Protein AF-A0A6I7YCX2-F1 (afdb_monomer_lite)

pLDDT: mean 83.53, std 10.41, range [50.25, 93.75]

Sequence (85 aa):
MWPASGYAYATSNCNDINVKPSIAAGGGFDFVPVRTCFYPTSGSSYCNAYRDITVGTWSLAATDVKDGTRFIVQFQFSTKGSIAY

Foldseek 3Di:
DADPDDKDFDAPVFQFKKKAKADDPPDPDQWWFKKKWWDAPDDDIDIDGTDTDGHRDIDTRDGRHDGRIIMDMDTPDPIDIDIDD

Structure (mmCIF, N/CA/C/O backbone):
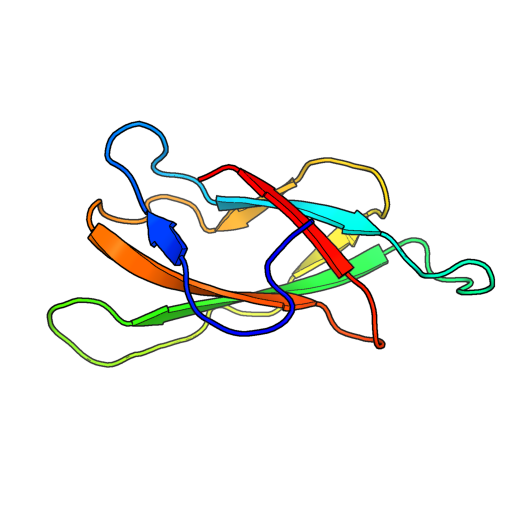data_AF-A0A6I7YCX2-F1
#
_entry.id   AF-A0A6I7YCX2-F1
#
loop_
_atom_site.group_PDB
_atom_site.id
_atom_site.type_symbol
_atom_site.label_atom_id
_atom_site.label_alt_id
_atom_site.label_comp_id
_atom_site.label_asym_id
_atom_site.label_entity_id
_atom_site.label_seq_id
_atom_site.pdbx_PDB_ins_code
_atom_site.Cartn_x
_atom_site.Cartn_y
_atom_site.Cartn_z
_atom_site.occupancy
_atom_site.B_iso_or_equiv
_atom_site.auth_seq_id
_atom_site.auth_comp_id
_atom_site.auth_asym_id
_atom_site.auth_atom_id
_atom_site.pdbx_PDB_model_num
ATOM 1 N N . MET A 1 1 ? -2.812 12.141 -6.778 1.00 60.28 1 MET A N 1
ATOM 2 C CA . MET A 1 1 ? -1.548 11.724 -6.135 1.00 60.28 1 MET A CA 1
ATOM 3 C C . MET A 1 1 ? -1.853 11.414 -4.683 1.00 60.28 1 MET A C 1
ATOM 5 O O . MET A 1 1 ? -2.537 12.212 -4.054 1.00 60.28 1 MET A O 1
ATOM 9 N N . TRP A 1 2 ? -1.416 10.256 -4.189 1.00 68.00 2 TRP A N 1
ATOM 10 C CA . TRP A 1 2 ? -1.542 9.866 -2.786 1.00 68.00 2 TRP A CA 1
ATOM 11 C C . TRP A 1 2 ? -0.963 10.961 -1.886 1.00 68.00 2 TRP A C 1
ATOM 13 O O . TRP A 1 2 ? 0.099 11.496 -2.231 1.00 68.00 2 TRP A O 1
ATOM 23 N N . PRO A 1 3 ? -1.647 11.342 -0.794 1.00 58.22 3 PRO A N 1
ATOM 24 C CA . PRO A 1 3 ? -1.213 12.448 0.039 1.00 58.22 3 PRO A CA 1
ATOM 25 C C . PRO A 1 3 ? 0.229 12.254 0.515 1.00 58.22 3 PRO A C 1
ATOM 27 O O . PRO A 1 3 ? 0.634 11.168 0.924 1.00 58.22 3 PRO A O 1
ATOM 30 N N . ALA A 1 4 ? 1.007 13.336 0.451 1.00 56.41 4 ALA A N 1
ATOM 31 C CA . ALA A 1 4 ? 2.395 13.356 0.911 1.00 56.41 4 ALA A CA 1
ATOM 32 C C . ALA A 1 4 ? 2.510 13.134 2.433 1.00 56.41 4 ALA A C 1
ATOM 34 O O . ALA A 1 4 ? 3.568 12.742 2.919 1.00 56.41 4 ALA A O 1
ATOM 35 N N . SER A 1 5 ? 1.423 13.374 3.171 1.00 59.47 5 SER A N 1
ATOM 36 C CA . SER A 1 5 ? 1.289 13.138 4.604 1.00 59.47 5 SER A CA 1
ATOM 37 C C . SER A 1 5 ? -0.176 12.860 4.965 1.00 59.47 5 SER A C 1
ATOM 39 O O . SER A 1 5 ? -1.087 13.443 4.381 1.00 59.47 5 SER A O 1
ATOM 41 N N . GLY A 1 6 ? -0.410 11.971 5.934 1.00 75.06 6 GLY A N 1
ATOM 42 C CA . GLY A 1 6 ? -1.747 11.658 6.450 1.00 75.06 6 GLY A CA 1
ATOM 43 C C . GLY A 1 6 ? -2.229 10.237 6.150 1.00 75.06 6 GLY A C 1
ATOM 44 O O . GLY A 1 6 ? -1.454 9.371 5.748 1.00 75.06 6 GLY A O 1
ATOM 45 N N . TYR A 1 7 ? -3.519 10.012 6.396 1.00 85.12 7 TYR A N 1
ATOM 46 C CA . TYR A 1 7 ? -4.202 8.725 6.271 1.00 85.12 7 TYR A CA 1
ATOM 47 C C . TYR A 1 7 ? -5.409 8.855 5.345 1.00 85.12 7 TYR A C 1
ATOM 49 O O . TYR A 1 7 ? -5.965 9.942 5.192 1.00 85.12 7 TYR A O 1
ATOM 57 N N . ALA A 1 8 ? -5.844 7.727 4.800 1.00 88.19 8 ALA A N 1
ATOM 58 C CA . ALA A 1 8 ? -7.136 7.570 4.149 1.00 88.19 8 ALA A CA 1
ATOM 59 C C . ALA A 1 8 ? -8.046 6.654 4.975 1.00 88.19 8 ALA A C 1
ATOM 61 O O . ALA A 1 8 ? -7.576 5.975 5.890 1.00 88.19 8 ALA A O 1
ATOM 62 N N . TYR A 1 9 ? -9.330 6.616 4.627 1.00 88.62 9 TYR A N 1
ATOM 63 C CA . TYR A 1 9 ? -10.311 5.702 5.209 1.00 88.62 9 TYR A CA 1
ATOM 64 C C . TYR A 1 9 ? -10.921 4.857 4.104 1.00 88.62 9 TYR A C 1
ATOM 66 O O . TYR A 1 9 ? -11.441 5.422 3.150 1.00 88.62 9 TYR A O 1
ATOM 74 N N . ALA A 1 10 ? -10.871 3.534 4.234 1.00 87.31 10 ALA A N 1
ATOM 75 C CA . ALA A 1 10 ? -11.588 2.652 3.319 1.00 87.31 10 ALA A CA 1
ATOM 76 C C . ALA A 1 10 ? -13.078 3.005 3.336 1.00 87.31 10 ALA A C 1
ATOM 78 O O . ALA A 1 10 ? -13.624 3.282 4.408 1.00 87.31 10 ALA A O 1
ATOM 79 N N . THR A 1 11 ? -13.702 3.027 2.162 1.00 83.19 11 THR A N 1
ATOM 80 C CA . THR A 1 11 ? -15.122 3.351 2.021 1.00 83.19 11 THR A CA 1
ATOM 81 C C . THR A 1 11 ? -15.919 2.104 1.663 1.00 83.19 11 THR A C 1
ATOM 83 O O . THR A 1 11 ? -15.413 1.195 1.010 1.00 83.19 11 THR A O 1
ATOM 86 N N . SER A 1 12 ? -17.204 2.082 2.009 1.00 79.44 12 SER A N 1
ATOM 87 C CA . SER A 1 12 ? -18.133 1.000 1.648 1.00 79.44 12 SER A CA 1
ATOM 88 C C . SER A 1 12 ? -18.269 0.746 0.139 1.00 79.44 12 SER A C 1
ATOM 90 O O . SER A 1 12 ? -18.809 -0.284 -0.257 1.00 79.44 12 SER A O 1
ATOM 92 N N . ASN A 1 13 ? -17.766 1.653 -0.704 1.00 75.75 13 ASN A N 1
ATOM 93 C CA . ASN A 1 13 ? -17.784 1.513 -2.157 1.00 75.75 13 ASN A CA 1
ATOM 94 C C . ASN A 1 13 ? -16.587 0.724 -2.714 1.00 75.75 13 ASN A C 1
ATOM 96 O O . ASN A 1 13 ? -16.676 0.227 -3.836 1.00 75.75 13 ASN A O 1
ATOM 100 N N . CYS A 1 14 ? -15.490 0.587 -1.960 1.00 69.88 14 CYS A N 1
ATOM 101 C CA . CYS A 1 14 ? -14.293 -0.129 -2.397 1.00 69.88 14 CYS A CA 1
ATOM 102 C C . CYS A 1 14 ? -13.678 -0.909 -1.226 1.00 69.88 14 CYS A C 1
ATOM 104 O O . CYS A 1 14 ? -12.952 -0.367 -0.395 1.00 69.88 14 CYS A O 1
ATOM 106 N N . ASN A 1 15 ? -13.898 -2.222 -1.216 1.00 83.19 15 ASN A N 1
ATOM 107 C CA . ASN A 1 15 ? -13.244 -3.120 -0.257 1.00 83.19 15 ASN A CA 1
ATOM 108 C C . ASN A 1 15 ? -11.760 -3.371 -0.596 1.00 83.19 15 ASN A C 1
ATOM 110 O O . ASN A 1 15 ? -11.035 -3.969 0.195 1.00 83.19 15 ASN A O 1
ATOM 114 N N . ASP A 1 16 ? -11.293 -2.911 -1.759 1.00 89.00 16 ASP A N 1
ATOM 115 C CA . ASP A 1 16 ? -9.923 -3.095 -2.230 1.00 89.00 16 ASP A CA 1
ATOM 116 C C . ASP A 1 16 ? -9.168 -1.771 -2.293 1.00 89.00 16 ASP A C 1
ATOM 118 O O . ASP A 1 16 ? -9.685 -0.756 -2.759 1.00 89.00 16 ASP A O 1
ATOM 122 N N . ILE A 1 17 ? -7.892 -1.809 -1.913 1.00 89.44 17 ILE A N 1
ATOM 123 C CA . ILE A 1 17 ? -6.957 -0.703 -2.101 1.00 89.44 17 ILE A CA 1
ATOM 124 C C . ILE A 1 17 ? -6.130 -1.006 -3.344 1.00 89.44 17 ILE A C 1
ATOM 126 O O . ILE A 1 17 ? -5.224 -1.846 -3.323 1.00 89.44 17 ILE A O 1
ATOM 130 N N . ASN A 1 18 ? -6.419 -0.285 -4.421 1.00 90.62 18 ASN A N 1
ATOM 131 C CA . ASN A 1 18 ? -5.667 -0.348 -5.666 1.00 90.62 18 ASN A CA 1
ATOM 132 C C . ASN A 1 18 ? -4.687 0.814 -5.743 1.00 90.62 18 ASN A C 1
ATOM 134 O O . ASN A 1 18 ? -5.011 1.936 -5.360 1.00 90.62 18 ASN A O 1
ATOM 138 N N . VAL A 1 19 ? -3.490 0.564 -6.264 1.00 91.06 19 VAL A N 1
ATOM 139 C CA . VAL A 1 19 ? -2.435 1.573 -6.382 1.00 91.06 19 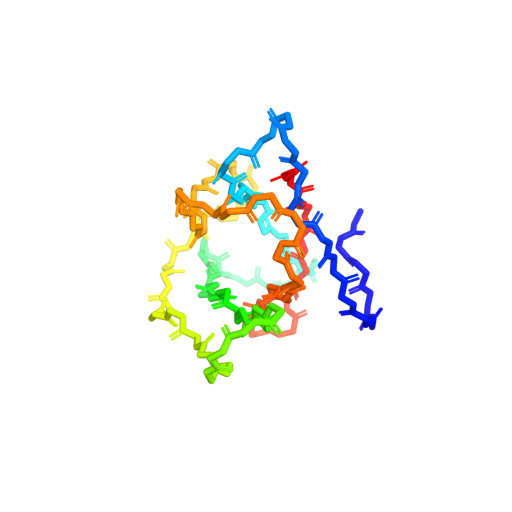VAL A CA 1
ATOM 140 C C . VAL A 1 19 ? -1.826 1.566 -7.771 1.00 91.06 19 VAL A C 1
ATOM 142 O O . VAL A 1 19 ? -1.768 0.538 -8.439 1.00 91.06 19 VAL A O 1
ATOM 145 N N . LYS A 1 20 ? -1.347 2.733 -8.188 1.00 89.75 20 LYS A N 1
ATOM 146 C CA . LYS A 1 20 ? -0.584 2.946 -9.412 1.00 89.75 20 LYS A CA 1
ATOM 147 C C . LYS A 1 20 ? 0.673 3.735 -9.065 1.00 89.75 20 LYS A C 1
ATOM 149 O O . LYS A 1 20 ? 0.605 4.969 -8.999 1.00 89.75 20 LYS A O 1
ATOM 154 N N . PRO A 1 21 ? 1.796 3.057 -8.776 1.00 87.44 21 PRO A N 1
ATOM 155 C CA . PRO A 1 21 ? 3.053 3.718 -8.472 1.00 87.44 21 PRO A CA 1
ATOM 156 C C . PRO A 1 21 ? 3.585 4.497 -9.677 1.00 87.44 21 PRO A C 1
ATOM 158 O O . PRO A 1 21 ? 3.370 4.141 -10.835 1.00 87.44 21 PRO A O 1
ATOM 161 N N . SER A 1 22 ? 4.317 5.557 -9.378 1.00 83.75 22 SER A N 1
ATOM 162 C CA . SER A 1 22 ? 5.020 6.435 -10.302 1.00 83.75 22 SER A CA 1
ATOM 163 C C . SER A 1 22 ? 6.398 6.750 -9.724 1.00 83.75 22 SER A C 1
ATOM 165 O O . SER A 1 22 ? 6.523 7.222 -8.588 1.00 83.75 22 SER A O 1
ATOM 167 N N . ILE A 1 23 ? 7.429 6.508 -10.517 1.00 76.75 23 ILE A N 1
ATOM 168 C CA . ILE A 1 23 ? 8.801 6.938 -10.243 1.00 76.75 23 ILE A CA 1
ATOM 169 C C . ILE A 1 23 ? 8.974 8.403 -10.657 1.00 76.75 23 ILE A C 1
ATOM 171 O O . ILE A 1 23 ? 8.340 8.874 -11.603 1.00 76.75 23 ILE A O 1
ATOM 175 N N . ALA A 1 24 ? 9.829 9.137 -9.945 1.00 65.88 24 ALA A N 1
ATOM 176 C CA . ALA A 1 24 ? 10.282 10.438 -10.425 1.00 65.88 24 ALA A CA 1
ATOM 177 C C . ALA A 1 24 ? 11.106 10.254 -11.713 1.00 65.88 24 ALA A C 1
ATOM 179 O O . ALA A 1 24 ? 11.762 9.224 -11.889 1.00 65.88 24 ALA A O 1
ATOM 180 N N . ALA A 1 25 ? 11.073 11.246 -12.607 1.00 50.25 25 ALA A N 1
ATOM 181 C CA . ALA A 1 25 ? 11.869 11.229 -13.832 1.00 50.25 25 ALA A CA 1
ATOM 182 C C . ALA A 1 25 ? 13.353 10.969 -13.497 1.00 50.25 25 ALA A C 1
ATOM 184 O O . ALA A 1 25 ? 13.932 11.686 -12.684 1.00 50.25 25 ALA A O 1
ATOM 185 N N . GLY A 1 26 ? 13.936 9.920 -14.091 1.00 54.84 26 GLY A N 1
ATOM 186 C CA . GLY A 1 26 ? 15.311 9.470 -13.826 1.00 54.84 26 GLY A CA 1
ATOM 187 C C . GLY A 1 26 ? 15.449 8.249 -12.903 1.00 54.84 26 GLY A C 1
ATOM 188 O O . GLY A 1 26 ?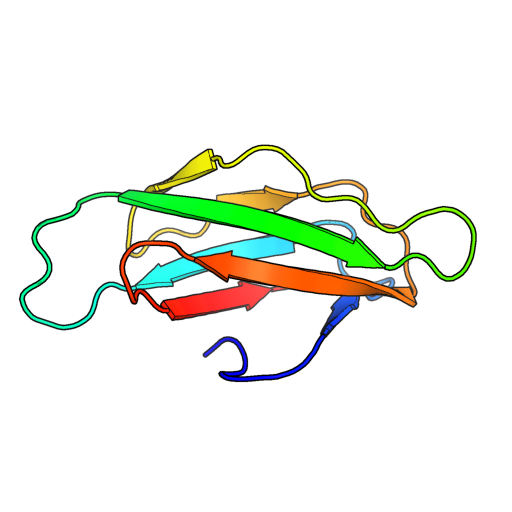 16.558 7.750 -12.737 1.00 54.84 26 GLY A O 1
ATOM 189 N N . GLY A 1 27 ? 14.357 7.732 -12.326 1.00 60.97 27 GLY A N 1
ATOM 190 C CA . GLY A 1 27 ? 14.354 6.423 -11.661 1.00 60.97 27 GLY A CA 1
ATOM 191 C C . GLY A 1 27 ? 14.334 5.284 -12.685 1.00 60.97 27 GLY A C 1
ATOM 192 O O . GLY A 1 27 ? 13.486 5.273 -13.564 1.00 60.97 27 GLY A O 1
ATOM 193 N N . GLY A 1 28 ? 15.258 4.329 -12.598 1.00 67.50 28 GLY A N 1
ATOM 194 C CA . GLY A 1 28 ? 15.359 3.196 -13.532 1.00 67.50 28 GLY A CA 1
ATOM 195 C C . GLY A 1 28 ? 14.646 1.921 -13.070 1.00 67.50 28 GLY A C 1
ATOM 196 O O . GLY A 1 28 ? 15.092 0.835 -13.420 1.00 67.50 28 GLY A O 1
ATOM 197 N N . PHE A 1 29 ? 13.620 2.025 -12.220 1.00 75.31 29 PHE A N 1
ATOM 198 C CA . PHE A 1 29 ? 12.942 0.854 -11.655 1.00 75.31 29 PHE A CA 1
ATOM 199 C C . PHE A 1 29 ? 11.631 0.566 -12.386 1.00 75.31 29 PHE A C 1
ATOM 201 O O . PHE A 1 29 ? 10.769 1.440 -12.476 1.00 75.31 29 PHE A O 1
ATOM 208 N N . ASP A 1 30 ? 11.454 -0.680 -12.821 1.00 85.56 30 ASP A N 1
ATOM 209 C CA . ASP A 1 30 ? 10.209 -1.150 -13.443 1.00 85.56 30 ASP A CA 1
ATOM 210 C C . ASP A 1 30 ? 9.108 -1.439 -12.410 1.00 85.56 30 ASP A C 1
ATOM 212 O O . ASP A 1 30 ? 7.926 -1.535 -12.748 1.00 85.56 30 ASP A O 1
ATOM 216 N N . PHE A 1 31 ? 9.478 -1.556 -11.132 1.00 86.75 31 PHE A N 1
ATOM 217 C CA . PHE A 1 31 ? 8.579 -1.875 -10.029 1.00 86.75 3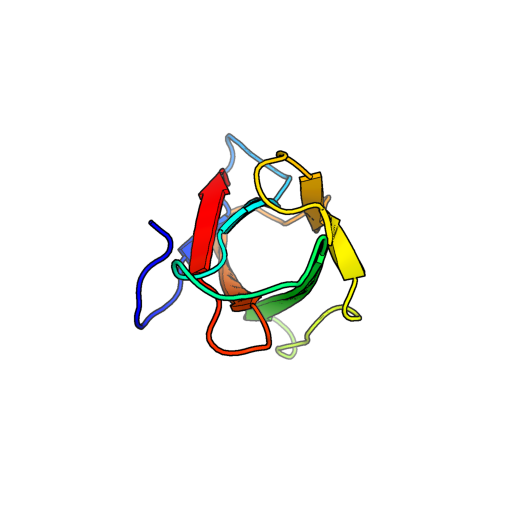1 PHE A CA 1
ATOM 218 C C . PHE A 1 31 ? 8.845 -1.011 -8.794 1.00 86.75 31 PHE A C 1
ATOM 220 O O . PHE A 1 31 ? 9.938 -0.489 -8.580 1.00 86.75 31 PHE A O 1
ATOM 227 N N . VAL A 1 32 ? 7.815 -0.880 -7.961 1.00 88.50 32 VAL A N 1
ATOM 228 C CA . VAL A 1 32 ? 7.871 -0.207 -6.664 1.00 88.50 32 VAL A CA 1
ATOM 229 C C . VAL A 1 32 ? 7.356 -1.162 -5.592 1.00 88.50 32 VAL A C 1
ATOM 231 O O . VAL A 1 32 ? 6.204 -1.592 -5.690 1.00 88.50 32 VAL A O 1
ATOM 234 N N . PRO A 1 33 ? 8.146 -1.449 -4.544 1.00 90.56 33 PRO A N 1
ATOM 235 C CA . PRO A 1 33 ? 7.652 -2.143 -3.368 1.00 90.56 33 PRO A CA 1
ATOM 236 C C . PRO A 1 33 ? 6.624 -1.269 -2.648 1.00 90.56 33 PRO A C 1
ATOM 238 O O . PRO A 1 33 ? 6.927 -0.157 -2.194 1.00 90.56 33 PRO A O 1
ATOM 241 N N . VAL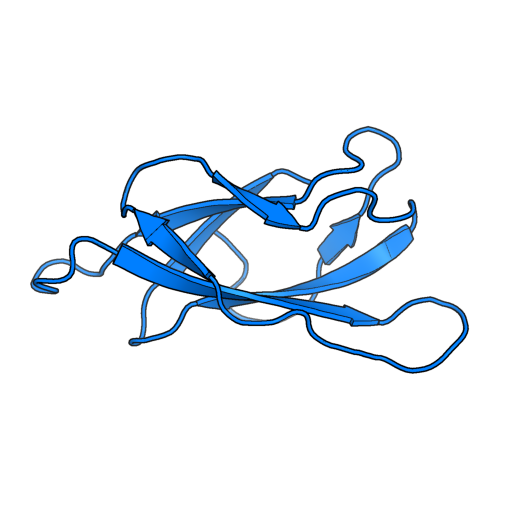 A 1 34 ? 5.407 -1.787 -2.524 1.00 90.50 34 VAL A N 1
ATOM 242 C CA . VAL A 1 34 ? 4.2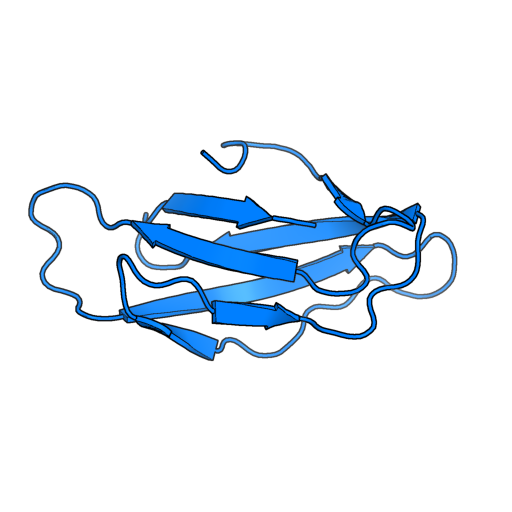88 -1.140 -1.842 1.00 90.50 34 VAL A CA 1
ATOM 243 C C . VAL A 1 34 ? 3.814 -2.003 -0.683 1.00 90.50 34 VAL A C 1
ATOM 245 O O . VAL A 1 34 ? 3.701 -3.218 -0.815 1.00 90.50 34 VAL A O 1
ATOM 248 N N . ARG A 1 35 ? 3.501 -1.373 0.450 1.00 93.19 35 ARG A N 1
ATOM 249 C CA . ARG A 1 35 ? 2.729 -2.007 1.526 1.00 93.19 35 ARG A CA 1
ATOM 250 C C . ARG A 1 35 ? 1.640 -1.083 2.041 1.00 93.19 35 ARG A C 1
ATOM 252 O O . ARG A 1 35 ? 1.765 0.141 1.974 1.00 93.19 35 ARG A O 1
ATOM 259 N N . THR A 1 36 ? 0.627 -1.682 2.638 1.00 93.06 36 THR A N 1
ATOM 260 C CA . THR A 1 36 ? -0.484 -1.009 3.299 1.00 93.06 36 THR A CA 1
ATOM 261 C C . THR A 1 36 ? -0.396 -1.251 4.800 1.00 93.06 36 THR A C 1
ATOM 263 O O . THR A 1 36 ? -0.270 -2.393 5.244 1.00 93.06 36 THR A O 1
ATOM 266 N N . CYS A 1 37 ? -0.473 -0.180 5.585 1.00 92.88 37 CYS A N 1
ATOM 267 C CA . CYS A 1 37 ? -0.572 -0.243 7.038 1.00 92.88 37 CYS A CA 1
ATOM 268 C C . CYS A 1 37 ? -1.963 0.200 7.481 1.00 92.88 37 CYS A C 1
ATOM 270 O O . CYS A 1 37 ? -2.405 1.300 7.150 1.00 92.88 37 CYS A O 1
ATOM 272 N N . PHE A 1 38 ? -2.627 -0.661 8.241 1.00 93.00 38 PHE A N 1
ATOM 273 C CA . PHE A 1 38 ? -3.983 -0.505 8.736 1.00 93.00 38 PHE A CA 1
ATOM 274 C C . PHE A 1 38 ? -3.988 -0.055 10.191 1.00 93.00 38 PHE A C 1
ATOM 276 O O . PHE A 1 38 ? -3.203 -0.517 11.018 1.00 93.00 38 PHE A O 1
ATOM 283 N N . TYR A 1 39 ? -4.932 0.823 10.494 1.00 91.94 39 TYR A N 1
ATOM 284 C CA . TYR A 1 39 ? -5.221 1.378 11.807 1.00 91.94 39 TYR A CA 1
ATOM 285 C C . TYR A 1 39 ? -6.722 1.188 12.048 1.00 91.94 39 TYR A C 1
ATOM 287 O O . TYR A 1 39 ? -7.494 2.138 11.892 1.00 91.94 39 TYR A O 1
ATOM 295 N N . PRO A 1 40 ? -7.158 -0.051 12.329 1.00 84.94 40 PRO A N 1
ATOM 296 C CA . PRO A 1 40 ? -8.568 -0.341 12.542 1.00 84.94 40 PRO A CA 1
ATOM 297 C C . PRO A 1 40 ? -9.095 0.402 13.777 1.00 84.94 40 PRO A C 1
ATOM 299 O O . PRO A 1 40 ? -8.338 0.761 14.680 1.00 84.94 40 PRO A O 1
ATOM 302 N N . THR A 1 41 ? -10.408 0.628 13.823 1.00 84.75 41 THR A N 1
ATOM 303 C CA . THR A 1 41 ? -11.083 1.257 14.973 1.00 84.75 41 THR A CA 1
ATOM 304 C C . THR A 1 41 ? -11.025 0.391 16.234 1.00 84.75 41 THR A C 1
ATOM 306 O O . THR A 1 41 ? -11.142 0.910 17.342 1.00 84.75 41 THR A O 1
ATOM 309 N N . SER A 1 42 ? -10.810 -0.916 16.076 1.00 83.12 42 SER A N 1
ATOM 310 C CA . SER A 1 42 ? -10.575 -1.875 17.151 1.00 83.12 42 SER A CA 1
ATOM 311 C C . SER A 1 42 ? -9.465 -2.862 16.775 1.00 83.12 42 SER A C 1
ATOM 313 O O . SER A 1 42 ? -9.303 -3.232 15.612 1.00 83.12 42 SER A O 1
ATOM 315 N N . GLY A 1 43 ? -8.692 -3.295 17.773 1.00 84.94 43 GLY A N 1
ATOM 316 C CA . GLY A 1 43 ? -7.510 -4.136 17.577 1.00 84.94 43 GLY A CA 1
ATOM 317 C C . GLY A 1 43 ? -6.220 -3.336 17.375 1.00 84.94 43 GLY A C 1
ATOM 318 O O . GLY A 1 43 ? -6.185 -2.114 17.514 1.00 84.94 43 GLY A O 1
ATOM 319 N N . SER A 1 44 ? -5.129 -4.046 17.095 1.00 88.81 44 SER A N 1
ATOM 320 C CA . SER A 1 44 ? -3.811 -3.442 16.888 1.00 88.81 44 SER A CA 1
ATOM 321 C C . SER A 1 44 ? -3.630 -2.989 15.442 1.00 88.81 44 SER A C 1
ATOM 323 O O . SER A 1 44 ? -4.108 -3.640 14.515 1.00 88.81 44 SER A O 1
ATOM 325 N N . SER A 1 45 ? -2.892 -1.897 15.234 1.00 92.06 45 SER A N 1
ATOM 326 C CA . SER A 1 45 ? -2.435 -1.521 13.895 1.00 92.06 45 SER A CA 1
ATOM 327 C C . SER A 1 45 ? -1.418 -2.530 13.370 1.00 92.06 45 SER A C 1
ATOM 329 O O . SER A 1 45 ? -0.550 -2.977 14.121 1.00 92.06 45 SER A O 1
ATOM 331 N N . TYR A 1 46 ? -1.479 -2.836 12.080 1.00 93.31 46 TYR A N 1
ATOM 332 C CA . TYR A 1 46 ? -0.577 -3.784 11.431 1.00 93.31 46 TYR A CA 1
ATOM 333 C C . TYR A 1 46 ? -0.332 -3.383 9.979 1.00 93.31 46 TYR A C 1
ATOM 335 O O . TYR A 1 46 ? -1.131 -2.667 9.382 1.00 93.31 46 TYR A O 1
ATOM 343 N N . CYS A 1 47 ? 0.766 -3.855 9.394 1.00 93.12 47 CYS A N 1
ATOM 344 C CA . CYS A 1 47 ? 1.039 -3.695 7.969 1.00 93.12 47 CYS A CA 1
ATOM 345 C C . CYS A 1 47 ? 1.047 -5.056 7.287 1.00 93.12 47 CYS A C 1
ATOM 347 O O . CYS A 1 47 ? 1.477 -6.044 7.883 1.00 93.12 47 CYS A O 1
ATOM 349 N N . ASN A 1 48 ? 0.616 -5.101 6.031 1.00 93.75 48 ASN A N 1
ATOM 350 C CA . ASN A 1 48 ? 0.871 -6.268 5.200 1.00 93.75 48 ASN A CA 1
ATOM 351 C C . ASN A 1 48 ? 2.343 -6.306 4.741 1.00 93.75 48 ASN A C 1
ATOM 353 O O . ASN A 1 48 ? 3.121 -5.366 4.951 1.00 93.75 48 ASN A O 1
ATOM 357 N N . ALA A 1 49 ? 2.733 -7.431 4.142 1.00 93.31 49 ALA A N 1
ATOM 358 C CA . ALA A 1 49 ? 4.036 -7.562 3.506 1.00 93.31 49 ALA A CA 1
ATOM 359 C C . ALA A 1 49 ? 4.148 -6.626 2.293 1.00 93.31 49 ALA A C 1
ATOM 361 O O . ALA A 1 49 ? 3.151 -6.328 1.633 1.00 93.31 49 ALA A O 1
ATOM 362 N N . TYR A 1 50 ? 5.375 -6.199 1.988 1.00 91.19 50 TYR A N 1
ATOM 363 C CA . TYR A 1 50 ? 5.652 -5.487 0.746 1.00 91.19 50 TYR A CA 1
ATOM 364 C C . TYR A 1 50 ? 5.347 -6.367 -0.465 1.00 91.19 50 TYR A C 1
ATOM 366 O O . TYR A 1 50 ? 5.574 -7.577 -0.445 1.00 91.19 50 TYR A O 1
ATOM 374 N N . ARG A 1 51 ? 4.849 -5.734 -1.524 1.00 90.69 51 ARG A N 1
ATOM 375 C CA . ARG A 1 51 ? 4.600 -6.350 -2.825 1.00 90.69 51 ARG A CA 1
ATOM 376 C C . ARG A 1 51 ? 5.156 -5.442 -3.906 1.00 90.69 51 ARG A C 1
ATOM 378 O O . ARG A 1 51 ? 4.935 -4.232 -3.857 1.00 90.69 51 ARG A O 1
ATOM 385 N N . ASP A 1 52 ? 5.843 -6.025 -4.873 1.00 91.50 52 ASP A N 1
ATOM 386 C CA . ASP A 1 52 ? 6.366 -5.281 -6.011 1.00 91.50 52 ASP A CA 1
ATOM 387 C C . ASP A 1 52 ? 5.244 -5.022 -7.011 1.00 91.50 52 ASP A C 1
ATOM 389 O O . ASP A 1 52 ? 4.592 -5.949 -7.494 1.00 91.50 52 ASP A O 1
ATOM 393 N N . ILE A 1 53 ? 4.993 -3.745 -7.287 1.00 89.81 53 ILE A N 1
ATOM 394 C CA . ILE A 1 53 ? 3.960 -3.308 -8.221 1.00 89.81 53 ILE A CA 1
ATOM 395 C C . ILE A 1 53 ? 4.622 -2.603 -9.393 1.00 89.81 53 ILE A C 1
ATOM 397 O O . ILE A 1 53 ? 5.374 -1.644 -9.203 1.00 89.81 53 ILE A O 1
ATOM 401 N N . THR A 1 54 ? 4.316 -3.064 -10.605 1.00 90.31 54 THR A N 1
ATOM 402 C CA . THR A 1 54 ? 4.834 -2.477 -11.838 1.00 90.31 54 THR A CA 1
ATOM 403 C C . THR A 1 54 ? 4.421 -1.013 -11.952 1.00 90.31 54 THR A C 1
ATOM 405 O O . THR A 1 54 ? 3.244 -0.651 -11.832 1.00 90.31 54 THR A O 1
ATOM 408 N N . VAL A 1 55 ? 5.408 -0.157 -12.198 1.00 87.88 55 VAL A N 1
ATOM 409 C CA . VAL A 1 55 ? 5.219 1.284 -12.364 1.00 87.88 55 VAL A CA 1
ATOM 410 C C . VAL A 1 55 ? 4.197 1.560 -13.464 1.00 87.88 55 VAL A C 1
ATOM 412 O O . VAL A 1 55 ? 4.202 0.937 -14.520 1.00 87.88 55 VAL A O 1
ATOM 415 N N . GLY A 1 56 ? 3.312 2.532 -13.236 1.00 86.25 56 GLY A N 1
ATOM 416 C CA . GLY A 1 56 ? 2.373 2.976 -14.263 1.00 86.25 56 GLY A CA 1
ATOM 417 C C . GLY A 1 56 ? 1.237 1.993 -14.554 1.00 86.25 56 GLY A C 1
ATOM 418 O O . GLY A 1 56 ? 0.443 2.254 -15.461 1.00 86.25 56 GLY A O 1
ATOM 419 N N . THR A 1 57 ? 1.087 0.933 -13.757 1.00 88.25 57 THR A N 1
ATOM 420 C CA . THR A 1 57 ? -0.033 -0.014 -13.835 1.00 88.25 57 THR A CA 1
ATOM 421 C C . THR A 1 57 ? -0.844 0.004 -12.543 1.00 88.25 57 THR A C 1
ATOM 423 O O . THR A 1 57 ? -0.300 0.245 -11.468 1.00 88.25 57 THR A O 1
ATOM 426 N N . TRP A 1 58 ? -2.161 -0.178 -12.651 1.00 90.06 58 TRP A N 1
ATOM 427 C CA . TRP A 1 58 ? -3.006 -0.364 -11.473 1.00 90.06 58 TRP A CA 1
ATOM 428 C C . TRP A 1 58 ? -2.851 -1.795 -10.966 1.00 90.06 58 TRP A C 1
ATOM 430 O O . TRP A 1 58 ? -2.888 -2.739 -11.752 1.00 90.06 58 TRP A O 1
ATOM 440 N N . SER A 1 59 ? -2.668 -1.961 -9.662 1.00 91.31 59 SER A N 1
ATOM 441 C CA . SER A 1 59 ? -2.583 -3.275 -9.024 1.00 91.31 59 SER A CA 1
ATOM 442 C C . SER A 1 59 ? -3.079 -3.230 -7.584 1.00 91.31 59 SER A C 1
ATOM 444 O O . SER A 1 59 ? -3.109 -2.177 -6.944 1.00 91.31 59 SER A O 1
ATOM 446 N N . LEU A 1 60 ? -3.435 -4.404 -7.074 1.00 91.94 60 LEU A N 1
ATOM 447 C CA . LEU A 1 60 ? -3.963 -4.600 -5.732 1.00 91.94 60 LEU A CA 1
ATOM 448 C C . LEU A 1 60 ? -2.854 -4.477 -4.674 1.00 91.94 60 LEU A C 1
ATOM 450 O O . LEU A 1 60 ? -1.940 -5.302 -4.621 1.00 91.94 60 LEU A O 1
ATOM 454 N N . ALA A 1 61 ? -2.959 -3.484 -3.790 1.00 91.12 61 ALA A N 1
ATOM 455 C CA . ALA A 1 61 ? -2.088 -3.354 -2.620 1.00 91.12 61 ALA A CA 1
ATOM 456 C C . ALA A 1 61 ? -2.658 -4.090 -1.398 1.00 91.12 61 ALA A C 1
ATOM 458 O O . ALA A 1 61 ? -1.902 -4.656 -0.606 1.00 91.12 61 ALA A O 1
ATOM 459 N N . ALA A 1 62 ? -3.983 -4.102 -1.246 1.00 91.12 62 ALA A N 1
ATOM 460 C CA . ALA A 1 62 ? -4.697 -4.884 -0.242 1.00 91.12 62 ALA A CA 1
ATOM 461 C C . ALA A 1 62 ? -6.152 -5.127 -0.659 1.00 91.12 62 ALA A C 1
ATOM 463 O O . ALA A 1 62 ? -6.702 -4.333 -1.414 1.00 91.12 62 ALA A O 1
ATOM 464 N N . THR A 1 63 ? -6.756 -6.192 -0.138 1.00 91.69 63 THR A N 1
ATOM 465 C CA . THR A 1 63 ? -8.142 -6.603 -0.412 1.00 91.69 63 THR A CA 1
ATOM 466 C C . THR A 1 63 ? -8.897 -6.848 0.889 1.00 91.69 63 THR A C 1
ATOM 468 O O . THR A 1 63 ? -8.264 -6.931 1.948 1.00 91.69 63 THR A O 1
ATOM 471 N N . ASP A 1 64 ? -10.224 -6.940 0.802 1.00 86.62 64 ASP A N 1
ATOM 472 C CA . ASP A 1 64 ? -11.145 -7.179 1.920 1.00 86.62 64 ASP A CA 1
ATOM 473 C C . ASP A 1 64 ? -10.967 -6.197 3.093 1.00 86.62 64 ASP A C 1
ATOM 475 O O . ASP A 1 64 ? -11.080 -6.535 4.277 1.00 86.62 64 ASP A O 1
ATOM 479 N N . VAL A 1 65 ? -10.665 -4.942 2.769 1.00 87.38 65 VAL A N 1
ATOM 480 C CA . VAL A 1 65 ? -10.501 -3.866 3.739 1.00 87.38 65 VAL A CA 1
ATOM 481 C C . VAL A 1 65 ? -11.876 -3.409 4.202 1.00 87.38 65 VAL A C 1
ATOM 483 O O . VAL A 1 65 ? -12.696 -2.941 3.419 1.00 87.38 65 VAL A O 1
ATOM 486 N N . LYS A 1 66 ? -12.128 -3.536 5.506 1.00 87.31 66 LYS A N 1
ATOM 487 C CA . LYS A 1 66 ? -13.406 -3.145 6.110 1.00 87.31 66 LYS A CA 1
ATOM 488 C C . LYS A 1 66 ? -13.640 -1.641 5.983 1.00 87.31 66 LYS A C 1
ATOM 490 O O . LYS A 1 66 ? -12.725 -0.856 6.250 1.00 87.31 66 LYS A O 1
ATOM 495 N N . ASP A 1 67 ? -14.880 -1.261 5.692 1.00 88.00 67 ASP A N 1
ATOM 496 C CA . ASP A 1 67 ? -15.333 0.133 5.691 1.00 88.00 67 ASP A CA 1
ATOM 497 C C . ASP A 1 67 ? -14.949 0.862 6.991 1.00 88.00 67 ASP A C 1
ATOM 499 O O . ASP A 1 67 ? -14.948 0.288 8.084 1.00 88.00 67 ASP A O 1
ATOM 503 N N . GLY A 1 68 ? -14.552 2.125 6.858 1.00 86.75 68 GLY A N 1
ATOM 504 C CA . GLY A 1 68 ? -14.076 2.957 7.960 1.00 86.75 68 GLY A CA 1
ATOM 505 C C . GLY A 1 68 ? -12.677 2.604 8.482 1.00 86.75 68 GLY A C 1
ATOM 506 O O . GLY A 1 68 ? -12.186 3.268 9.398 1.00 86.75 68 GLY A O 1
ATOM 507 N N . THR A 1 69 ? -11.989 1.603 7.918 1.00 90.50 69 THR A N 1
ATOM 508 C CA . THR A 1 69 ? -10.607 1.292 8.315 1.00 90.50 69 THR A CA 1
ATOM 509 C C . THR A 1 69 ? -9.676 2.408 7.867 1.00 90.50 69 THR A C 1
ATOM 511 O O . THR A 1 69 ? -9.540 2.681 6.675 1.00 90.50 69 THR A O 1
ATOM 514 N N . ARG A 1 70 ? -8.979 3.030 8.821 1.00 92.00 70 ARG A N 1
ATOM 515 C CA . ARG A 1 70 ? -7.943 4.017 8.516 1.00 92.00 70 ARG A CA 1
ATOM 516 C C . ARG A 1 70 ? -6.688 3.313 8.013 1.00 92.00 70 ARG A C 1
ATOM 518 O O . ARG A 1 70 ? -6.252 2.336 8.618 1.00 92.00 70 ARG A O 1
ATOM 525 N N . PHE A 1 71 ? -6.061 3.814 6.957 1.00 91.94 71 PHE A N 1
ATOM 526 C CA . PHE A 1 71 ? -4.848 3.209 6.413 1.00 91.94 71 PHE A CA 1
ATOM 527 C C . PHE A 1 71 ? -3.869 4.227 5.821 1.00 91.94 71 PHE A C 1
ATOM 529 O O . PHE A 1 71 ? -4.230 5.355 5.481 1.00 91.94 71 PHE A O 1
ATOM 536 N N . ILE A 1 72 ? -2.613 3.800 5.688 1.00 91.94 72 ILE A N 1
ATOM 537 C CA . ILE A 1 72 ? -1.611 4.437 4.828 1.00 91.94 72 ILE A CA 1
ATOM 538 C C . ILE A 1 72 ? -1.083 3.423 3.828 1.00 91.94 72 ILE A C 1
ATOM 540 O O . ILE A 1 72 ? -0.959 2.237 4.135 1.00 91.94 72 ILE A O 1
ATOM 544 N N . VAL A 1 73 ? -0.689 3.916 2.664 1.00 90.62 73 VAL A N 1
ATOM 545 C CA . VAL A 1 73 ? 0.113 3.157 1.712 1.00 90.62 73 VAL A CA 1
ATOM 546 C C . VAL A 1 73 ? 1.506 3.757 1.670 1.00 90.62 73 VAL A C 1
ATOM 548 O O . VAL A 1 73 ? 1.668 4.975 1.571 1.00 90.62 73 VAL A O 1
ATOM 551 N N . GLN A 1 74 ? 2.509 2.893 1.771 1.00 89.62 74 GLN A N 1
ATOM 552 C CA . GLN A 1 74 ? 3.915 3.255 1.713 1.00 89.62 74 GLN A CA 1
ATOM 553 C C . GLN A 1 74 ? 4.515 2.744 0.411 1.00 89.62 74 GLN A C 1
ATOM 555 O O . GLN A 1 74 ? 4.499 1.543 0.151 1.00 89.62 74 GLN A O 1
ATOM 560 N N . PHE A 1 75 ? 5.080 3.665 -0.361 1.00 86.69 75 PHE A N 1
ATOM 561 C CA . PHE A 1 75 ? 5.860 3.382 -1.558 1.00 86.69 75 PHE A CA 1
ATOM 562 C C . PHE A 1 75 ? 7.351 3.506 -1.205 1.00 86.69 75 PHE A C 1
ATOM 564 O O . PHE A 1 75 ? 7.748 4.488 -0.572 1.00 86.69 75 PHE A O 1
ATOM 571 N N . GLN A 1 76 ? 8.181 2.522 -1.560 1.00 83.69 76 GLN A N 1
ATOM 572 C CA . GLN A 1 76 ? 9.634 2.606 -1.337 1.00 83.69 76 GLN A CA 1
ATOM 573 C C . GLN A 1 76 ? 10.353 3.484 -2.385 1.00 83.69 76 GLN A C 1
ATOM 575 O O . GLN A 1 76 ? 9.746 3.982 -3.327 1.00 83.69 76 GLN A O 1
ATOM 580 N N . PHE A 1 77 ? 11.661 3.702 -2.209 1.00 72.81 77 PHE A N 1
ATOM 581 C CA . PHE A 1 77 ? 12.558 4.383 -3.164 1.00 72.81 77 PHE A CA 1
ATOM 582 C C . PHE A 1 77 ? 12.207 5.841 -3.517 1.00 72.81 77 PHE A C 1
ATOM 584 O O . PHE A 1 77 ? 12.402 6.274 -4.650 1.00 72.81 77 PHE A O 1
ATOM 591 N N . SER A 1 78 ? 11.698 6.624 -2.559 1.00 68.69 78 SER A N 1
ATOM 592 C CA . SER A 1 78 ? 11.246 8.013 -2.792 1.00 68.69 78 SER A CA 1
ATOM 593 C C . SER A 1 78 ? 10.191 8.136 -3.906 1.00 68.69 78 SER A C 1
ATOM 595 O O . SER A 1 78 ? 10.018 9.204 -4.499 1.00 68.69 78 SER A O 1
ATOM 597 N N . THR A 1 79 ? 9.477 7.045 -4.197 1.00 71.88 79 THR A N 1
ATOM 598 C CA . THR A 1 79 ? 8.436 6.999 -5.227 1.00 71.88 79 THR A CA 1
ATOM 599 C C . THR A 1 79 ? 7.082 7.435 -4.670 1.00 71.88 79 THR A C 1
ATOM 601 O O . THR A 1 79 ? 6.873 7.545 -3.460 1.00 71.88 79 THR A O 1
ATOM 604 N N . LYS A 1 80 ? 6.157 7.763 -5.571 1.00 79.19 80 LYS A N 1
ATOM 605 C CA . LYS A 1 80 ? 4.803 8.254 -5.263 1.00 79.19 80 LYS A CA 1
ATOM 606 C C . LYS A 1 80 ? 3.798 7.456 -6.086 1.00 79.19 80 LYS A C 1
ATOM 608 O O . LYS A 1 80 ? 4.203 6.675 -6.934 1.00 79.19 80 LYS A O 1
ATOM 613 N N . GLY A 1 81 ? 2.497 7.646 -5.897 1.00 78.94 81 GLY A N 1
ATOM 614 C CA . GLY A 1 81 ? 1.512 6.965 -6.738 1.00 78.94 81 GLY A CA 1
ATOM 615 C C . GLY A 1 81 ? 0.112 7.547 -6.650 1.00 78.94 81 GLY A C 1
ATOM 616 O O . GLY A 1 81 ? -0.144 8.485 -5.894 1.00 78.94 81 GLY A O 1
ATOM 617 N N . SER A 1 82 ? -0.797 6.983 -7.435 1.00 84.19 82 SER A N 1
ATOM 618 C CA . SER A 1 82 ? -2.246 7.169 -7.294 1.00 84.19 82 SER A CA 1
ATOM 619 C C . SER A 1 82 ? -2.845 5.973 -6.563 1.00 84.19 82 SER A C 1
ATOM 621 O O . SER A 1 82 ? -2.310 4.874 -6.669 1.00 84.19 82 SER A O 1
ATOM 623 N N . ILE A 1 83 ? -3.936 6.181 -5.824 1.00 81.06 83 ILE A N 1
ATOM 624 C CA . ILE A 1 83 ? -4.634 5.130 -5.067 1.00 81.06 83 ILE A CA 1
ATOM 625 C C . ILE A 1 83 ? -6.139 5.287 -5.276 1.00 81.06 83 ILE A C 1
ATOM 627 O O . ILE A 1 83 ? -6.612 6.421 -5.368 1.00 81.06 83 ILE A O 1
ATOM 631 N N . ALA A 1 84 ? -6.854 4.166 -5.345 1.00 81.75 84 ALA A N 1
ATOM 632 C CA . ALA A 1 84 ? -8.311 4.069 -5.349 1.00 81.75 84 ALA A CA 1
ATOM 633 C C . ALA A 1 84 ? -8.760 3.109 -4.227 1.00 81.75 84 ALA A C 1
ATOM 635 O O . ALA A 1 84 ? -8.146 2.050 -4.071 1.00 81.75 84 ALA A O 1
ATOM 636 N N . TYR A 1 85 ? -9.749 3.533 -3.432 1.00 76.44 85 TYR A N 1
ATOM 637 C CA . TYR A 1 85 ? -10.283 2.900 -2.213 1.00 76.44 85 TYR A CA 1
ATOM 638 C C . TYR A 1 85 ? -11.653 3.511 -1.851 1.00 76.44 85 TYR A C 1
ATOM 640 O O . TYR A 1 85 ? -12.109 4.380 -2.629 1.00 76.44 85 TYR A O 1
#

Radius of gyration: 12.59 Å; chains: 1; bounding box: 34×21×32 Å

Secondary structure (DSSP, 8-state):
---SSS-EE--TT-SSEEEEEEPPTT---SEEEEEEEEE-SSS--EEPPPEEEETTS-EEEE-SPPTT-EEEEEESTT-EEEEE-